Protein AF-A0A2E8D105-F1 (afdb_monomer_lite)

Sequence (68 aa):
MLASVFVLPVVLWDVLRLSHRFAGPMIRLRHALSDLANGKEVKTVSFRDGDYWTEFADHFNRLNERLN

Radius of gyration: 17.19 Å; chains: 1; bounding box: 40×16×48 Å

Secondary structure (DSSP, 8-state):
-HHHHHHHHHHHHHHHHHHHHHHHHHHHHHHHHHHHHTT---PPP---TT-S-HHHHHHHHHHHHHH-

Structure (mmCIF, N/CA/C/O backbone):
data_AF-A0A2E8D105-F1
#
_entry.id   AF-A0A2E8D105-F1
#
loop_
_atom_site.group_PDB
_atom_site.id
_atom_site.type_symbol
_atom_site.label_atom_id
_atom_site.label_alt_id
_atom_site.label_comp_id
_atom_site.label_asym_id
_atom_site.label_entity_id
_atom_site.label_seq_id
_atom_site.pdbx_PDB_ins_code
_atom_site.Cartn_x
_atom_site.Cartn_y
_atom_site.Cartn_z
_atom_site.occupancy
_atom_site.B_iso_or_equiv
_atom_site.auth_seq_id
_atom_site.auth_comp_id
_atom_site.auth_asym_id
_atom_site.auth_atom_id
_atom_site.pdbx_PDB_model_num
ATOM 1 N N . MET A 1 1 ? 29.965 -2.587 -25.925 1.00 63.81 1 MET A N 1
ATOM 2 C CA . MET A 1 1 ? 29.809 -1.340 -25.140 1.00 63.81 1 MET A CA 1
ATOM 3 C C . MET A 1 1 ? 28.480 -0.619 -25.390 1.00 63.81 1 MET A C 1
ATOM 5 O O . MET A 1 1 ? 27.864 -0.233 -24.411 1.00 63.81 1 MET A O 1
ATOM 9 N N . LEU A 1 2 ? 27.973 -0.490 -26.628 1.00 75.62 2 LEU A N 1
ATOM 10 C CA . LEU A 1 2 ? 26.684 0.187 -26.900 1.00 75.62 2 LEU A CA 1
ATOM 11 C C . LEU A 1 2 ? 25.452 -0.479 -26.253 1.00 75.62 2 LEU A C 1
ATOM 13 O O . LEU A 1 2 ? 24.562 0.218 -25.781 1.00 75.62 2 LEU A O 1
ATOM 17 N N . ALA A 1 3 ? 25.420 -1.813 -26.160 1.00 76.50 3 ALA A N 1
ATOM 18 C CA . ALA A 1 3 ? 24.309 -2.538 -25.533 1.00 76.50 3 ALA A CA 1
ATOM 19 C C . ALA A 1 3 ? 24.087 -2.144 -24.058 1.00 76.50 3 ALA A C 1
ATOM 21 O O . ALA A 1 3 ? 22.953 -2.017 -23.609 1.00 76.50 3 ALA A O 1
ATOM 22 N N . SER A 1 4 ? 25.163 -1.884 -23.311 1.00 82.19 4 SER A N 1
ATOM 23 C CA . SER A 1 4 ? 25.097 -1.542 -21.886 1.00 82.19 4 SER A CA 1
ATOM 24 C C . SER A 1 4 ? 24.382 -0.213 -21.621 1.00 82.19 4 SER A C 1
ATOM 26 O O . SER A 1 4 ? 23.730 -0.081 -20.591 1.00 82.19 4 SER A O 1
ATOM 28 N N . VAL A 1 5 ? 24.447 0.742 -22.558 1.00 90.62 5 VAL A N 1
ATOM 29 C CA . VAL A 1 5 ? 23.767 2.047 -22.448 1.00 90.62 5 VAL A CA 1
ATOM 30 C C . VAL A 1 5 ? 22.245 1.887 -22.492 1.00 90.62 5 VAL A C 1
ATOM 32 O O . VAL A 1 5 ? 21.537 2.637 -21.829 1.00 90.62 5 VAL A O 1
ATOM 35 N N . PHE A 1 6 ? 21.741 0.883 -23.214 1.00 88.62 6 PHE A N 1
ATOM 36 C CA . PHE A 1 6 ? 20.308 0.587 -23.288 1.00 88.62 6 PHE A CA 1
ATOM 37 C C . PHE A 1 6 ? 19.834 -0.349 -22.172 1.00 88.62 6 PHE A C 1
ATOM 39 O O . PHE A 1 6 ? 18.717 -0.199 -21.689 1.00 88.62 6 PHE A O 1
ATOM 46 N N . VAL A 1 7 ? 20.672 -1.288 -21.722 1.00 93.94 7 VAL A N 1
ATOM 47 C CA . VAL A 1 7 ? 20.303 -2.219 -20.639 1.00 93.94 7 VAL A CA 1
ATOM 48 C C . VAL A 1 7 ? 20.272 -1.525 -19.276 1.00 93.94 7 VAL A C 1
ATOM 50 O O . VAL A 1 7 ? 19.380 -1.792 -18.475 1.00 93.94 7 VAL A O 1
ATOM 53 N N . LEU A 1 8 ? 21.208 -0.611 -19.007 1.00 94.00 8 LEU A N 1
ATOM 54 C CA . LEU A 1 8 ? 21.303 0.070 -17.715 1.00 94.00 8 LEU A CA 1
ATOM 55 C C . LEU A 1 8 ? 20.001 0.780 -17.281 1.00 94.00 8 LEU A C 1
ATOM 57 O O . LEU A 1 8 ? 19.564 0.527 -16.159 1.00 94.00 8 LEU A O 1
ATOM 61 N N . PRO A 1 9 ? 19.341 1.621 -18.106 1.00 94.44 9 PRO A N 1
ATOM 62 C CA . PRO A 1 9 ? 18.101 2.279 -17.695 1.00 94.44 9 PRO A CA 1
ATOM 63 C C . PRO A 1 9 ? 16.954 1.292 -17.438 1.00 94.44 9 PRO A C 1
ATOM 65 O O . PRO A 1 9 ? 16.160 1.528 -16.531 1.00 94.44 9 PRO A O 1
ATOM 68 N N . VAL A 1 10 ? 16.889 0.172 -18.170 1.00 95.69 10 VAL A N 1
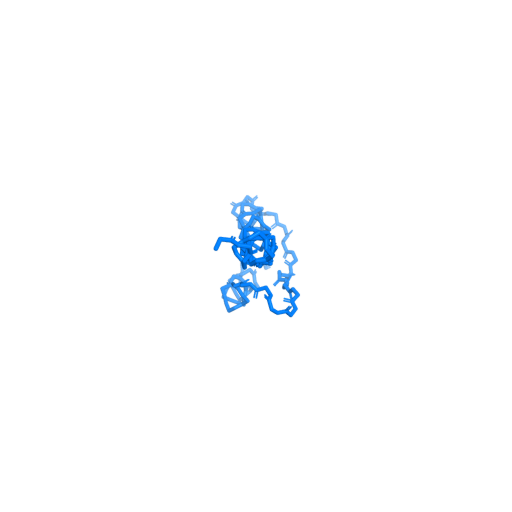ATOM 69 C CA . VAL A 1 10 ? 15.888 -0.885 -17.933 1.00 95.69 10 VAL A CA 1
ATOM 70 C C . VAL A 1 10 ? 16.106 -1.528 -16.565 1.00 95.69 10 VAL A C 1
ATOM 72 O O . VAL A 1 10 ? 15.181 -1.605 -15.761 1.00 95.69 10 VAL A O 1
ATOM 75 N N . VAL A 1 11 ? 17.348 -1.908 -16.255 1.00 95.81 11 VAL A N 1
ATOM 76 C CA . VAL A 1 11 ? 17.691 -2.505 -14.956 1.00 95.81 11 VAL A CA 1
ATOM 77 C C . VAL A 1 11 ? 17.430 -1.526 -13.811 1.00 95.81 11 VAL A C 1
ATOM 79 O O . VAL A 1 11 ? 16.858 -1.913 -12.795 1.00 95.81 11 VAL A O 1
ATOM 82 N N . LEU A 1 12 ? 17.805 -0.253 -13.966 1.00 96.69 12 LEU A N 1
ATOM 83 C CA . LEU A 1 12 ? 17.53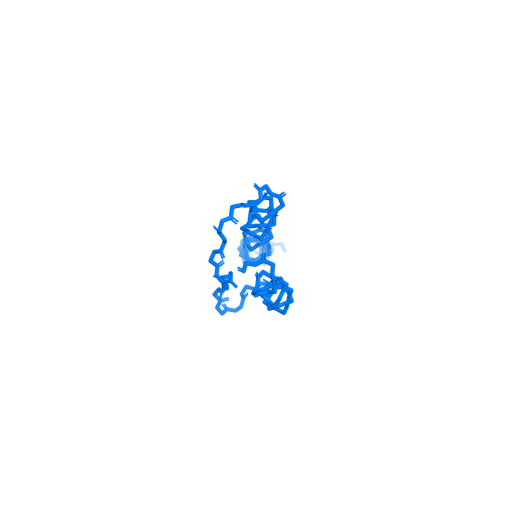5 0.775 -12.957 1.00 96.69 12 LEU A CA 1
ATOM 84 C C . LEU A 1 12 ? 16.033 0.937 -12.711 1.00 96.69 12 LEU A C 1
ATOM 86 O O . LEU A 1 12 ? 15.608 1.003 -11.559 1.00 96.69 12 LEU A O 1
ATOM 90 N N . TRP A 1 13 ? 15.230 0.963 -13.775 1.00 96.75 13 TRP A N 1
ATOM 91 C CA . TRP A 1 13 ? 13.779 1.043 -13.664 1.00 96.75 13 TRP A CA 1
ATOM 92 C C . TRP A 1 13 ? 13.196 -0.144 -12.892 1.00 96.75 13 TRP A C 1
ATOM 94 O O . TRP A 1 13 ? 12.399 0.050 -11.970 1.00 96.75 13 TRP A O 1
ATOM 104 N N . ASP A 1 14 ? 13.634 -1.361 -13.209 1.00 94.94 14 ASP A N 1
ATOM 105 C CA . ASP A 1 14 ? 13.160 -2.570 -12.537 1.00 94.94 14 ASP A CA 1
ATOM 106 C C . ASP A 1 14 ? 13.563 -2.601 -11.061 1.00 94.94 14 ASP A C 1
ATOM 108 O O . ASP A 1 14 ? 12.725 -2.883 -10.201 1.00 94.94 14 ASP A O 1
ATOM 112 N N . VAL A 1 15 ? 14.806 -2.234 -10.738 1.00 96.38 15 VAL A N 1
ATOM 113 C CA . VAL A 1 15 ? 15.293 -2.166 -9.352 1.00 96.38 15 VAL A CA 1
ATOM 114 C C . VAL A 1 15 ? 14.530 -1.116 -8.546 1.00 96.38 15 VAL A C 1
ATOM 116 O O . VAL A 1 15 ? 14.125 -1.385 -7.411 1.00 96.38 15 VAL A O 1
ATOM 119 N N . LEU A 1 16 ? 14.291 0.068 -9.115 1.00 96.00 16 LEU A N 1
ATOM 120 C CA . LEU A 1 16 ? 13.515 1.117 -8.452 1.00 96.00 16 LEU A CA 1
ATOM 121 C C . LEU A 1 16 ? 12.077 0.654 -8.212 1.00 96.00 16 LEU A C 1
ATOM 123 O O . LEU A 1 16 ? 11.555 0.779 -7.101 1.00 96.00 16 LEU A O 1
ATOM 127 N N . ARG A 1 17 ? 11.444 0.054 -9.223 1.00 94.56 17 ARG A N 1
ATOM 128 C CA . ARG A 1 17 ? 10.080 -0.470 -9.116 1.00 94.56 17 ARG A CA 1
ATOM 129 C C . ARG A 1 17 ? 9.980 -1.563 -8.053 1.00 94.56 17 ARG A C 1
ATOM 131 O O . ARG A 1 17 ? 9.048 -1.531 -7.246 1.00 94.56 17 ARG A O 1
ATOM 138 N N . LEU A 1 18 ? 10.933 -2.492 -8.031 1.00 94.12 18 LEU A N 1
ATOM 139 C CA . LEU A 1 18 ? 11.040 -3.545 -7.024 1.00 94.12 18 LEU A CA 1
ATOM 140 C C . LEU A 1 18 ? 11.182 -2.948 -5.618 1.00 94.12 18 LEU A C 1
ATOM 142 O O . LEU A 1 18 ? 10.415 -3.286 -4.718 1.00 94.12 18 LEU A O 1
ATOM 146 N N . SER A 1 19 ? 12.095 -1.990 -5.454 1.00 94.06 19 SER A N 1
ATOM 147 C CA . SER A 1 19 ? 12.350 -1.321 -4.175 1.00 94.06 19 SER A CA 1
ATOM 148 C C . SER A 1 19 ? 11.100 -0.617 -3.648 1.00 94.06 19 SER A C 1
ATOM 150 O O . SER A 1 19 ? 10.748 -0.771 -2.479 1.00 94.06 19 SER A O 1
ATOM 152 N N . HIS A 1 20 ? 10.361 0.093 -4.505 1.00 94.00 20 HIS A N 1
ATOM 153 C CA . HIS A 1 20 ? 9.116 0.756 -4.109 1.00 94.00 20 HIS A CA 1
ATOM 154 C C . HIS A 1 20 ? 8.010 -0.229 -3.712 1.00 94.00 20 HIS A C 1
ATOM 156 O O . HIS A 1 20 ? 7.266 0.037 -2.765 1.00 94.00 20 HIS A O 1
ATOM 162 N N . ARG A 1 21 ? 7.902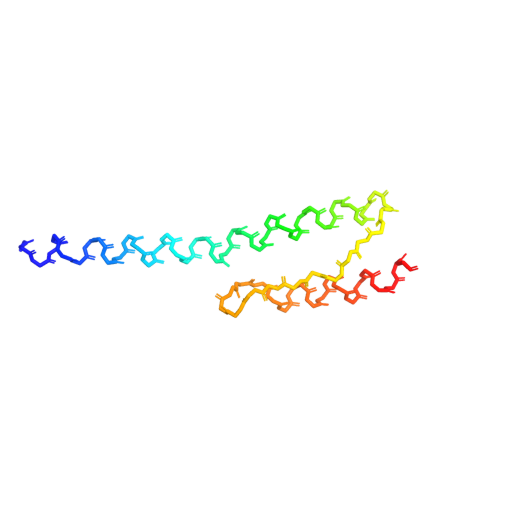 -1.362 -4.415 1.00 94.31 21 ARG A N 1
ATOM 163 C CA . ARG A 1 21 ? 6.948 -2.442 -4.107 1.00 94.31 21 ARG A CA 1
ATOM 164 C C . ARG A 1 21 ? 7.301 -3.222 -2.842 1.00 94.31 21 ARG A C 1
ATOM 166 O O . ARG A 1 21 ? 6.454 -3.938 -2.322 1.00 94.31 21 ARG A O 1
ATOM 173 N N . PHE A 1 22 ? 8.521 -3.069 -2.335 1.00 95.88 22 PHE A N 1
ATOM 174 C CA . PHE A 1 22 ? 8.995 -3.722 -1.121 1.00 95.88 22 PHE A CA 1
ATOM 175 C C . PHE A 1 22 ? 8.983 -2.789 0.097 1.00 95.88 22 PHE A C 1
ATOM 177 O O . PHE A 1 22 ? 8.396 -3.115 1.129 1.00 95.88 22 PHE A O 1
ATOM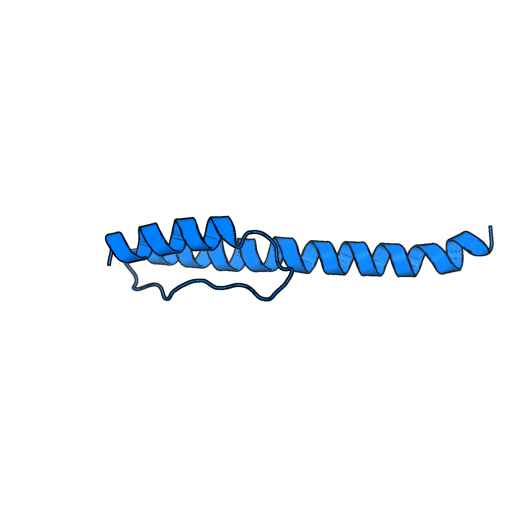 184 N N . ALA A 1 23 ? 9.594 -1.606 -0.020 1.00 96.38 23 ALA A N 1
ATOM 185 C CA . ALA A 1 23 ? 9.752 -0.662 1.085 1.00 96.38 23 ALA A CA 1
ATOM 186 C C . ALA A 1 23 ? 8.435 0.032 1.464 1.00 96.38 23 ALA A C 1
ATOM 188 O O . ALA A 1 23 ? 8.143 0.205 2.647 1.00 96.38 23 ALA A O 1
ATOM 189 N N . GLY A 1 24 ? 7.617 0.400 0.470 1.00 94.88 24 GLY A N 1
ATOM 190 C CA . GLY A 1 24 ? 6.335 1.074 0.694 1.00 94.88 24 GLY A CA 1
ATOM 191 C C . GLY A 1 24 ? 5.392 0.282 1.610 1.00 94.88 24 GLY A C 1
ATOM 192 O O . GLY A 1 24 ? 4.948 0.827 2.624 1.00 94.88 24 GLY A O 1
ATOM 193 N N . PRO A 1 25 ? 5.105 -0.998 1.307 1.00 96.31 25 PRO A N 1
ATOM 194 C CA . PRO A 1 25 ? 4.296 -1.845 2.182 1.00 96.31 25 PRO A CA 1
ATOM 195 C C . PRO A 1 25 ? 4.863 -1.992 3.596 1.00 96.31 25 PRO A C 1
ATOM 197 O O . PRO A 1 25 ? 4.111 -1.881 4.561 1.00 96.31 25 PRO A O 1
ATOM 200 N N . MET A 1 26 ? 6.182 -2.164 3.736 1.00 96.75 26 MET A N 1
ATOM 201 C CA . MET A 1 26 ? 6.818 -2.335 5.045 1.00 96.75 26 MET A CA 1
ATOM 202 C C . MET A 1 26 ? 6.684 -1.086 5.926 1.00 96.75 26 MET A C 1
ATOM 204 O O . MET A 1 26 ? 6.399 -1.199 7.116 1.00 96.75 26 MET A O 1
ATOM 208 N N . ILE A 1 27 ? 6.817 0.119 5.357 1.00 96.44 27 ILE A N 1
ATOM 209 C CA . ILE A 1 27 ? 6.601 1.362 6.115 1.00 96.44 27 ILE A CA 1
ATOM 210 C C . ILE A 1 27 ? 5.140 1.500 6.548 1.00 96.44 27 ILE A C 1
ATOM 212 O O . ILE A 1 27 ? 4.886 1.835 7.706 1.00 96.44 27 ILE A O 1
ATOM 216 N N . ARG A 1 28 ? 4.178 1.206 5.659 1.00 96.00 28 ARG A N 1
ATOM 217 C CA . ARG A 1 28 ? 2.749 1.214 6.022 1.00 96.00 28 ARG A CA 1
ATOM 218 C C . ARG A 1 28 ? 2.474 0.266 7.184 1.00 96.00 28 ARG A C 1
ATOM 220 O O . ARG A 1 28 ? 1.793 0.643 8.133 1.00 96.00 28 ARG A O 1
ATOM 227 N N . LEU A 1 29 ? 3.048 -0.931 7.132 1.00 97.25 29 LEU A N 1
ATOM 228 C CA . LEU A 1 29 ? 2.858 -1.925 8.171 1.00 97.25 29 LEU A CA 1
ATOM 229 C C . LEU A 1 29 ? 3.519 -1.538 9.496 1.00 97.25 29 LEU A C 1
ATOM 2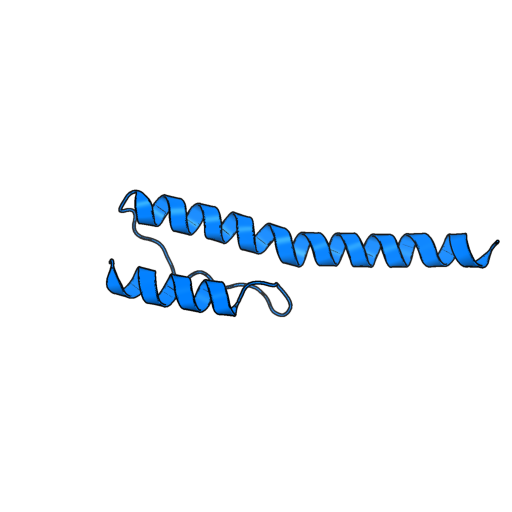31 O O . LEU A 1 29 ? 2.919 -1.704 10.552 1.00 97.25 29 LEU A O 1
ATOM 235 N N . ARG A 1 30 ? 4.728 -0.970 9.453 1.00 97.38 30 ARG A N 1
ATOM 236 C CA . ARG A 1 30 ? 5.408 -0.443 10.642 1.00 97.38 30 ARG A CA 1
ATOM 237 C C . ARG A 1 30 ? 4.558 0.614 11.346 1.00 97.38 30 ARG A C 1
ATOM 239 O O . ARG A 1 30 ? 4.488 0.612 12.571 1.00 97.38 30 ARG A O 1
ATOM 246 N N . HIS A 1 31 ? 3.931 1.515 10.592 1.00 97.62 31 HIS A N 1
ATOM 247 C CA . HIS A 1 31 ? 3.039 2.518 11.171 1.00 97.62 31 HIS A CA 1
ATOM 248 C C . HIS A 1 31 ? 1.790 1.879 11.778 1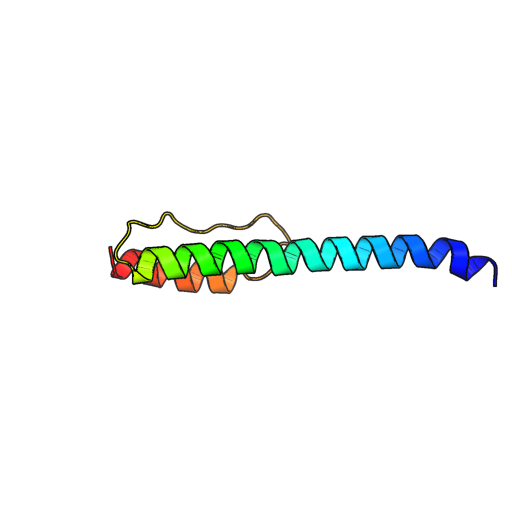.00 97.62 31 HIS A C 1
ATOM 250 O O . HIS A 1 31 ? 1.489 2.164 12.931 1.00 97.62 31 HIS A O 1
ATOM 256 N N . ALA A 1 32 ? 1.142 0.951 11.067 1.00 96.94 32 ALA A N 1
ATOM 257 C CA . ALA A 1 32 ? -0.014 0.219 11.585 1.00 96.94 32 ALA A CA 1
ATOM 258 C C . ALA A 1 32 ? 0.311 -0.539 12.885 1.00 96.94 32 ALA A C 1
ATOM 260 O O . ALA A 1 32 ? -0.433 -0.456 13.856 1.00 96.94 32 ALA A O 1
ATOM 261 N N . LEU A 1 33 ? 1.462 -1.214 12.944 1.00 96.81 33 LEU A N 1
ATOM 262 C CA . LEU A 1 33 ? 1.930 -1.890 14.153 1.00 96.81 33 LEU A CA 1
ATOM 263 C C . LEU A 1 33 ? 2.196 -0.908 15.295 1.00 96.81 33 LEU A C 1
ATOM 265 O O . LEU A 1 33 ? 1.836 -1.185 16.435 1.00 96.81 33 LEU A O 1
ATOM 269 N N . SER A 1 34 ? 2.809 0.239 14.999 1.00 97.56 34 SER A N 1
ATOM 270 C CA . SER A 1 34 ? 3.040 1.283 15.995 1.00 97.56 34 SER A CA 1
ATOM 271 C C . SER A 1 34 ? 1.728 1.854 16.532 1.00 97.56 34 SER A C 1
ATOM 273 O O . SER A 1 34 ? 1.633 2.117 17.725 1.00 97.56 34 SER A O 1
ATOM 275 N N . ASP A 1 35 ? 0.727 2.074 15.684 1.00 97.19 35 ASP A N 1
ATOM 276 C CA . ASP A 1 35 ? -0.577 2.577 16.116 1.00 97.19 35 ASP A CA 1
ATOM 277 C C . ASP A 1 35 ? -1.316 1.540 16.972 1.00 97.19 35 ASP A C 1
ATOM 279 O O . ASP A 1 35 ? -1.784 1.886 18.058 1.00 97.19 35 ASP A O 1
ATOM 283 N N . LEU A 1 36 ? -1.303 0.267 16.562 1.00 96.12 36 LEU A N 1
ATOM 284 C CA . LEU A 1 36 ? -1.878 -0.841 17.330 1.00 96.12 36 LEU A CA 1
ATOM 285 C C . LEU A 1 36 ? -1.201 -0.998 18.699 1.00 96.12 36 LEU A C 1
ATOM 287 O O . LEU A 1 36 ? -1.873 -1.132 19.716 1.00 96.12 36 LEU A O 1
ATOM 291 N N . ALA A 1 37 ? 0.133 -0.918 18.753 1.00 95.75 37 ALA A N 1
ATOM 292 C CA . ALA A 1 37 ? 0.893 -0.995 20.003 1.00 95.75 37 ALA A CA 1
ATOM 293 C C . ALA A 1 37 ? 0.583 0.161 20.973 1.00 95.75 37 ALA A C 1
ATOM 295 O O . ALA A 1 37 ? 0.760 0.014 22.179 1.00 95.75 37 ALA A O 1
ATOM 296 N N . ASN A 1 38 ? 0.106 1.298 20.459 1.00 96.56 38 ASN A N 1
ATOM 297 C CA . ASN A 1 38 ? -0.346 2.432 21.263 1.00 96.56 38 ASN A CA 1
ATOM 298 C C . ASN A 1 38 ? -1.850 2.367 21.596 1.00 96.56 38 ASN A C 1
ATOM 300 O O . ASN A 1 38 ? -2.403 3.355 22.078 1.00 96.56 38 ASN A O 1
ATOM 304 N N . GLY A 1 39 ? -2.519 1.241 21.322 1.00 94.69 39 GLY A N 1
ATOM 305 C CA . GLY A 1 39 ? -3.943 1.041 21.603 1.00 94.69 39 GLY A CA 1
ATOM 306 C C . GLY A 1 39 ? -4.876 1.856 20.706 1.00 94.69 39 GLY A C 1
ATOM 307 O O . GLY A 1 39 ? -6.019 2.103 21.084 1.00 94.69 39 GLY A O 1
ATOM 308 N N . LYS A 1 40 ? -4.399 2.325 19.546 1.00 95.56 40 LYS A N 1
ATOM 309 C CA . LYS A 1 40 ? -5.261 2.992 18.564 1.00 95.56 40 LYS A CA 1
ATOM 310 C C . LYS A 1 40 ? -5.984 1.954 17.717 1.00 95.56 40 LYS A C 1
ATOM 312 O O . LYS A 1 40 ? -5.412 0.920 17.381 1.00 95.56 40 LYS A O 1
ATOM 317 N N . GLU A 1 41 ? -7.196 2.289 17.289 1.00 93.88 41 GLU A N 1
ATOM 318 C CA . GLU A 1 41 ? -7.921 1.491 16.306 1.00 93.88 41 GLU A CA 1
ATOM 319 C C . GLU A 1 41 ? -7.186 1.526 14.958 1.00 93.88 41 GLU A C 1
ATOM 321 O O . GLU A 1 41 ? -6.908 2.593 14.398 1.00 93.88 41 GLU A O 1
ATOM 326 N N . VAL A 1 42 ? -6.863 0.346 14.431 1.00 96.50 42 VAL A N 1
ATOM 327 C CA . VAL A 1 42 ? -6.155 0.182 13.160 1.00 96.50 42 VAL A CA 1
ATOM 328 C C . VAL A 1 42 ? -7.065 -0.534 12.173 1.00 96.50 42 VAL A C 1
ATOM 330 O O . VAL A 1 42 ? -7.628 -1.586 12.463 1.00 96.50 42 VAL A O 1
ATOM 333 N N . LYS A 1 43 ? -7.203 0.032 10.972 1.00 95.00 43 LYS A N 1
ATOM 334 C CA . LYS A 1 43 ? -7.946 -0.598 9.873 1.00 95.00 43 LYS A CA 1
ATOM 335 C C . LYS A 1 43 ? -7.142 -1.743 9.259 1.00 95.00 43 LYS A C 1
ATOM 337 O O . LYS A 1 43 ? -5.913 -1.719 9.277 1.00 95.00 43 LYS A O 1
ATOM 342 N N . THR A 1 44 ? -7.838 -2.695 8.640 1.00 95.69 44 THR A N 1
ATOM 343 C CA . THR A 1 44 ? -7.229 -3.776 7.853 1.00 95.69 44 THR A CA 1
ATOM 344 C C . THR A 1 44 ? -6.207 -3.224 6.859 1.00 95.69 44 THR A C 1
ATOM 346 O O . THR A 1 44 ? -6.509 -2.351 6.043 1.00 95.69 44 THR A O 1
ATOM 349 N N . VAL A 1 45 ? -4.987 -3.747 6.925 1.00 96.50 45 VAL A N 1
ATOM 350 C CA . VAL A 1 45 ? -3.884 -3.386 6.040 1.00 96.50 45 VAL A CA 1
ATOM 351 C C . VAL A 1 45 ? -3.951 -4.256 4.790 1.00 96.50 45 VAL A C 1
ATOM 353 O O . VAL A 1 45 ? -3.836 -5.474 4.875 1.00 96.50 45 VAL A O 1
ATOM 356 N N . SER A 1 46 ? -4.092 -3.637 3.621 1.00 94.88 46 SER A N 1
ATOM 357 C CA . SER A 1 46 ? -4.043 -4.318 2.323 1.00 94.88 46 SER A CA 1
ATOM 358 C C . SER A 1 46 ? -3.007 -3.671 1.409 1.00 94.88 46 SER A C 1
ATOM 360 O O . SER A 1 46 ? -2.770 -2.459 1.468 1.00 94.88 46 SER A O 1
ATOM 362 N N . PHE A 1 47 ? -2.403 -4.463 0.526 1.00 94.81 47 PHE A N 1
ATOM 363 C CA . PHE A 1 47 ? -1.447 -3.991 -0.475 1.00 94.81 47 PHE A CA 1
ATOM 364 C C . PHE A 1 47 ? -1.971 -4.228 -1.894 1.00 94.81 47 PHE A C 1
ATOM 366 O O . PHE A 1 47 ? -2.916 -4.983 -2.097 1.00 94.81 47 PHE A O 1
ATOM 373 N N . ARG A 1 48 ? -1.390 -3.529 -2.875 1.00 91.12 48 ARG A N 1
ATOM 374 C CA . ARG A 1 48 ? -1.745 -3.679 -4.298 1.00 91.12 48 ARG A CA 1
ATOM 375 C C . ARG A 1 48 ? -1.169 -4.973 -4.872 1.00 91.12 48 ARG A C 1
ATOM 377 O O . ARG A 1 48 ? -0.158 -5.471 -4.381 1.00 91.12 48 ARG A O 1
ATOM 384 N N . ASP A 1 49 ? -1.738 -5.439 -5.978 1.00 88.06 49 ASP A N 1
ATOM 385 C CA . ASP A 1 49 ? -1.229 -6.617 -6.679 1.00 88.06 49 ASP A CA 1
ATOM 386 C C . ASP A 1 49 ? 0.246 -6.457 -7.077 1.00 88.06 49 ASP A C 1
ATOM 388 O O . ASP A 1 49 ? 0.669 -5.475 -7.706 1.00 88.06 49 ASP A O 1
ATOM 392 N N . GLY A 1 50 ? 1.044 -7.451 -6.687 1.00 88.81 50 GLY A N 1
ATOM 393 C CA . GLY A 1 50 ? 2.486 -7.480 -6.911 1.00 88.81 50 GLY A CA 1
ATOM 394 C C . GLY A 1 50 ? 3.317 -6.606 -5.964 1.00 88.81 50 GLY A C 1
ATOM 395 O O . GLY A 1 50 ? 4.511 -6.450 -6.226 1.00 88.81 50 GLY A O 1
ATOM 396 N N . ASP A 1 51 ? 2.733 -6.023 -4.909 1.00 93.62 51 ASP A N 1
ATOM 397 C CA . ASP A 1 51 ? 3.508 -5.587 -3.738 1.00 93.62 51 ASP A CA 1
ATOM 398 C C . ASP A 1 51 ? 3.959 -6.811 -2.923 1.00 93.62 51 ASP A C 1
ATOM 400 O O . ASP A 1 51 ? 3.339 -7.875 -2.944 1.00 93.62 51 ASP A O 1
ATOM 404 N N . TYR A 1 52 ? 5.055 -6.644 -2.190 1.00 94.31 52 TYR A N 1
ATOM 405 C CA . TYR A 1 52 ? 5.533 -7.658 -1.256 1.00 94.31 52 TYR A CA 1
ATOM 406 C C . TYR A 1 52 ? 4.755 -7.592 0.062 1.00 94.31 52 TYR A C 1
ATOM 408 O O . TYR A 1 52 ? 4.071 -6.609 0.351 1.00 94.31 52 TYR A O 1
ATOM 416 N N . TRP A 1 53 ? 4.943 -8.620 0.894 1.00 96.44 53 TRP A N 1
ATOM 417 C CA . TRP A 1 53 ? 4.478 -8.670 2.285 1.00 96.44 53 TRP A CA 1
ATOM 418 C C . TRP A 1 53 ? 2.975 -8.883 2.495 1.00 96.44 53 TRP A C 1
ATOM 420 O O . TRP A 1 53 ? 2.514 -8.738 3.623 1.00 96.44 53 TRP A O 1
ATOM 430 N N . THR A 1 54 ? 2.219 -9.268 1.464 1.00 95.00 54 THR A N 1
ATOM 431 C CA . THR A 1 54 ? 0.770 -9.530 1.570 1.00 95.00 54 THR A CA 1
ATOM 432 C C . THR A 1 54 ? 0.435 -10.554 2.656 1.00 95.00 54 THR A C 1
ATOM 434 O O . THR A 1 54 ? -0.345 -10.248 3.547 1.00 95.00 54 THR A O 1
ATOM 437 N N . GLU A 1 55 ? 1.105 -11.709 2.675 1.00 95.69 55 GLU A N 1
ATOM 438 C CA . GLU A 1 55 ? 0.883 -12.735 3.710 1.00 95.69 55 GLU A CA 1
ATOM 439 C C . GLU A 1 55 ? 1.189 -12.207 5.123 1.00 95.69 55 GLU A C 1
ATOM 441 O O . GLU A 1 55 ? 0.478 -12.485 6.088 1.00 95.69 55 GLU A O 1
ATOM 446 N N . PHE A 1 56 ? 2.223 -11.375 5.258 1.00 96.56 56 PHE A N 1
ATOM 447 C CA . PHE A 1 56 ? 2.562 -10.773 6.543 1.00 96.56 56 PHE A CA 1
ATOM 448 C C . PHE A 1 56 ? 1.512 -9.732 6.975 1.00 96.56 56 PHE A C 1
ATOM 450 O O . PHE A 1 56 ? 1.196 -9.637 8.161 1.00 96.56 56 PHE A O 1
ATOM 457 N N . ALA A 1 57 ? 0.920 -8.994 6.030 1.00 97.00 57 ALA A N 1
ATOM 458 C CA . ALA A 1 57 ? -0.231 -8.141 6.309 1.00 97.00 57 ALA A CA 1
ATOM 459 C C . ALA A 1 57 ? -1.446 -8.965 6.753 1.00 97.00 57 ALA A C 1
ATOM 461 O O . ALA A 1 57 ? -2.106 -8.574 7.709 1.00 97.00 57 ALA A O 1
ATOM 462 N N . ASP A 1 58 ? -1.695 -10.136 6.161 1.00 97.25 58 ASP A N 1
ATOM 463 C CA . ASP A 1 58 ? -2.766 -11.033 6.613 1.00 97.25 58 ASP A CA 1
ATOM 464 C C . ASP A 1 58 ? -2.526 -11.509 8.049 1.00 97.25 58 ASP A C 1
ATOM 466 O O . ASP A 1 58 ? -3.444 -11.540 8.869 1.00 97.25 58 ASP A O 1
ATOM 470 N N . HIS A 1 59 ? -1.279 -11.843 8.386 1.00 97.38 59 HIS A N 1
ATOM 471 C CA . HIS A 1 59 ? -0.892 -12.243 9.740 1.00 97.38 59 HIS A CA 1
ATOM 472 C C . HIS A 1 59 ? -1.123 -11.104 10.736 1.00 97.38 59 HIS A C 1
ATOM 474 O O . HIS A 1 59 ? -1.698 -11.321 11.804 1.00 97.38 59 HIS A O 1
ATOM 480 N N . PHE A 1 60 ? -0.723 -9.889 10.361 1.00 97.50 60 PHE A N 1
ATOM 481 C CA . PHE A 1 60 ? -0.966 -8.681 11.139 1.00 97.50 60 PHE A CA 1
ATOM 482 C C . PHE A 1 60 ? -2.464 -8.393 11.308 1.00 97.50 60 PHE A C 1
ATOM 484 O O . PHE A 1 60 ? -2.908 -8.122 12.418 1.00 97.50 60 PHE A O 1
ATOM 491 N N . ASN A 1 61 ? -3.263 -8.504 10.245 1.00 97.56 61 ASN A N 1
ATOM 492 C CA . ASN A 1 61 ? -4.701 -8.242 10.285 1.00 97.56 61 ASN A CA 1
ATOM 493 C C . ASN A 1 61 ? -5.432 -9.208 11.220 1.00 97.56 61 ASN A C 1
ATOM 495 O O . ASN A 1 61 ? -6.263 -8.769 12.009 1.00 97.56 61 ASN A O 1
ATOM 499 N N . ARG A 1 62 ? -5.072 -10.498 11.197 1.00 97.38 62 ARG A N 1
ATOM 500 C CA . ARG A 1 62 ? -5.617 -11.486 12.143 1.00 97.38 62 ARG A CA 1
ATOM 501 C C . ARG A 1 62 ? -5.246 -11.182 13.591 1.00 97.38 62 ARG A C 1
ATOM 503 O O . ARG A 1 62 ? -6.004 -11.514 14.495 1.00 97.38 62 ARG A O 1
ATOM 510 N N . LEU A 1 63 ? -4.067 -10.606 13.831 1.00 96.06 63 LEU A N 1
ATOM 511 C CA . LEU A 1 63 ? -3.679 -10.155 15.166 1.00 96.06 63 LEU A CA 1
ATOM 512 C C . LEU A 1 63 ? -4.498 -8.928 15.582 1.00 96.06 63 LEU A C 1
ATOM 514 O O . LEU A 1 63 ? -5.032 -8.906 16.684 1.00 96.06 63 LEU A O 1
ATOM 518 N N . ASN A 1 64 ? -4.622 -7.943 14.695 1.00 96.44 64 ASN A N 1
ATOM 519 C CA . ASN A 1 64 ? -5.388 -6.721 14.920 1.00 96.44 64 ASN A CA 1
ATOM 520 C C . ASN A 1 64 ? -6.862 -7.012 15.248 1.00 96.44 64 ASN A C 1
ATOM 522 O O . ASN A 1 64 ? -7.396 -6.455 16.198 1.00 96.44 64 ASN A O 1
ATOM 526 N N . GLU A 1 65 ? -7.490 -7.940 14.523 1.00 95.38 65 GLU A N 1
ATOM 527 C CA . GLU A 1 65 ? -8.874 -8.381 14.762 1.00 95.38 65 GLU A CA 1
ATOM 528 C C . GLU A 1 65 ? -9.081 -9.027 16.142 1.00 95.38 65 GLU A C 1
ATOM 530 O O . GLU A 1 65 ? -10.189 -9.032 16.657 1.00 95.38 65 GLU A O 1
ATOM 535 N N . ARG A 1 66 ? -8.029 -9.584 16.755 1.00 93.81 66 ARG A N 1
ATOM 536 C CA . ARG A 1 66 ? -8.113 -10.193 18.094 1.00 93.81 66 ARG A CA 1
ATOM 537 C C . ARG A 1 66 ? -7.888 -9.203 19.232 1.00 93.81 66 ARG A C 1
ATOM 539 O O . ARG A 1 66 ? -8.169 -9.550 20.376 1.00 93.81 66 ARG A O 1
ATOM 546 N N . LEU A 1 67 ? -7.254 -8.068 18.945 1.00 90.31 67 LEU A N 1
ATOM 547 C CA . LEU A 1 67 ? -6.827 -7.090 19.949 1.00 90.31 67 LEU A CA 1
ATOM 548 C C . LEU A 1 67 ? -7.764 -5.883 20.049 1.00 90.31 67 LEU A C 1
ATOM 550 O O . LEU A 1 67 ? -7.768 -5.236 21.095 1.00 90.31 67 LEU A O 1
ATOM 554 N N . ASN A 1 68 ? -8.525 -5.598 18.992 1.00 74.62 68 ASN A N 1
ATOM 555 C CA . ASN A 1 68 ? -9.661 -4.674 19.021 1.00 74.62 68 ASN A CA 1
ATOM 556 C C . ASN A 1 68 ? -10.955 -5.432 19.328 1.00 74.62 68 ASN A C 1
ATOM 558 O O . ASN A 1 68 ? -11.858 -4.805 19.922 1.00 74.62 68 ASN A O 1
#

Foldseek 3Di:
DVVCVVVVVVVVVVVVVLCCLEVVLVVVVVVQVVCVVVVHQHDQRADDPPRPCRVVSVVVNVVSVVSD

pLDDT: mean 93.72, std 6.01, range [63.81, 97.62]